Protein AF-A0A085ESX9-F1 (afdb_monomer)

Solvent-accessible surface area (backbone atoms only — not comparable to full-atom values): 9177 Å² total; per-residue (Å²): 137,85,87,85,86,87,90,82,88,82,89,76,93,84,76,79,76,79,79,76,74,76,74,74,73,75,74,69,75,77,74,75,61,48,83,40,74,40,62,65,67,61,54,48,52,52,48,53,52,49,53,55,51,51,59,48,43,57,51,42,45,53,51,49,54,54,50,45,54,49,58,62,68,53,55,87,51,96,77,60,73,68,65,56,52,55,46,51,53,24,51,53,26,43,54,55,21,51,53,29,51,52,51,40,52,57,54,71,67,43,98,70,48,21,38,47,52,47,56,51,38,52,53,34,50,53,49,24,52,51,24,44,57,66,26,46,55,93,86,65,49,81,70,67,58,63,77,72,58,88,131

Radius of gyration: 33.0 Å; Cα contacts (8 Å, |Δi|>4): 105; chains: 1; bounding box: 44×76×109 Å

Sequence (151 aa):
MENPLNNDNADANTGGPENLNSQVSLATPLAPDPKAPADQDDVNEQKERLEELGSLLVRVDAHVSGNYNKVVDDSDDDTDAPETSDAAEHSVHVDLAYEQKTRAEQILGKDVVTNEDLQELETVIDDLDSRINEATPMSFDPKAEYDTLPR

Foldseek 3Di:
DDDDDYDDDDDDDDDDPPPCPVPPVPVPPPDPDQAAFDDVVLLVVLVVLLVVLVVLLVLLLCVLVVVLVVCVVPVVPVPDPPVNVLSVQLNVLSVVLVVLSVVLVVLSPDPTRGNNSSVVNVVSSVSSVVSSVSSHDPPDDVVVSVVVDDD

Secondary structure (DSSP, 8-state):
---------------------------PPPPPPTTSBPPHHHHHHHHHHHHHHHHHHHHHHHHHHHHHHHHHHGGGSTT-HHHHHHHHHHHHHHHHHHHHHHHHHHHHTSSS-BHHHHHHHHHHHHHHHHHHHHHS-TT--TTTTTTTS--

Structure (mmCIF, N/CA/C/O backbone):
data_AF-A0A085ESX9-F1
#
_entry.id   AF-A0A085ESX9-F1
#
loop_
_atom_site.group_PDB
_atom_site.id
_atom_site.type_symbol
_atom_site.label_atom_id
_atom_site.label_alt_id
_atom_site.label_comp_id
_atom_site.label_asym_id
_atom_site.label_entity_id
_atom_site.label_seq_id
_atom_site.pdbx_PDB_ins_code
_atom_site.Cartn_x
_atom_site.Cartn_y
_atom_site.Cartn_z
_atom_site.occupancy
_atom_site.B_iso_or_equiv
_atom_site.auth_seq_id
_atom_site.auth_comp_id
_atom_site.auth_asym_id
_atom_site.auth_atom_id
_atom_site.pdbx_PDB_model_num
ATOM 1 N N . MET A 1 1 ? -5.035 65.108 82.119 1.00 40.81 1 MET A N 1
ATOM 2 C CA . MET A 1 1 ? -3.663 65.365 81.639 1.00 40.81 1 MET A CA 1
ATOM 3 C C . MET A 1 1 ? -3.510 64.712 80.279 1.00 40.81 1 MET A C 1
ATOM 5 O O . MET A 1 1 ? -4.219 63.756 79.997 1.00 40.81 1 MET A O 1
ATOM 9 N N . GLU A 1 2 ? -2.703 65.355 79.450 1.00 41.03 2 GLU A N 1
ATOM 10 C CA . GLU A 1 2 ? -2.685 65.381 77.986 1.00 41.03 2 GLU A CA 1
ATOM 11 C C . GLU A 1 2 ? -2.157 64.110 77.288 1.00 41.03 2 GLU A C 1
ATOM 13 O O . GLU A 1 2 ? -1.472 63.287 77.887 1.00 41.03 2 GLU A O 1
ATOM 18 N N . ASN A 1 3 ? -2.496 63.999 75.999 1.00 46.75 3 ASN A N 1
ATOM 19 C CA . ASN A 1 3 ? -1.968 63.064 74.993 1.00 46.75 3 ASN A CA 1
ATOM 20 C C . ASN A 1 3 ? -0.568 63.522 74.505 1.00 46.75 3 ASN A C 1
ATOM 22 O O . ASN A 1 3 ? -0.291 64.721 74.584 1.00 46.75 3 ASN A O 1
ATOM 26 N N . PRO A 1 4 ? 0.297 62.640 73.959 1.00 50.91 4 PRO A N 1
ATOM 27 C CA . PRO A 1 4 ? 0.561 62.685 72.501 1.00 50.91 4 PRO A CA 1
ATOM 28 C C . PRO A 1 4 ? 0.826 61.289 71.872 1.00 50.91 4 PRO A C 1
ATOM 30 O O . PRO A 1 4 ? 1.488 60.443 72.459 1.00 50.91 4 PRO A O 1
ATOM 33 N N . LEU A 1 5 ? 0.165 60.933 70.763 1.00 43.34 5 LEU A N 1
ATOM 34 C CA . LEU A 1 5 ? 0.597 61.049 69.349 1.00 43.34 5 LEU A CA 1
ATOM 35 C C . LEU A 1 5 ? 1.792 60.166 68.898 1.00 43.34 5 LEU A C 1
ATOM 37 O O . LEU A 1 5 ? 2.946 60.517 69.097 1.00 43.34 5 LEU A O 1
ATOM 41 N N . ASN A 1 6 ? 1.418 59.144 68.112 1.00 42.00 6 ASN A N 1
ATOM 42 C CA . ASN A 1 6 ? 1.924 58.768 66.779 1.00 42.00 6 ASN A CA 1
ATOM 43 C C . ASN A 1 6 ? 3.194 57.909 66.552 1.00 42.00 6 ASN A C 1
ATOM 45 O O . ASN A 1 6 ? 4.308 58.301 66.869 1.00 42.00 6 ASN A O 1
ATOM 49 N N . ASN A 1 7 ? 2.929 56.865 65.742 1.00 40.72 7 ASN A N 1
ATOM 50 C CA . ASN A 1 7 ? 3.695 56.315 64.610 1.00 40.72 7 ASN A CA 1
ATOM 51 C C . ASN A 1 7 ? 4.837 55.316 64.887 1.00 40.72 7 ASN A C 1
ATOM 53 O O . ASN A 1 7 ? 5.863 55.674 65.446 1.00 40.72 7 ASN A O 1
ATOM 57 N N . ASP A 1 8 ? 4.658 54.054 64.466 1.00 44.03 8 ASP A N 1
ATOM 58 C CA . ASP A 1 8 ? 5.291 53.484 63.257 1.00 44.03 8 ASP A CA 1
ATOM 59 C C . ASP A 1 8 ? 5.194 51.938 63.210 1.00 44.03 8 ASP A C 1
ATOM 61 O O . ASP A 1 8 ? 5.466 51.246 64.185 1.00 44.03 8 ASP A O 1
ATOM 65 N N . ASN A 1 9 ? 4.818 51.432 62.030 1.00 42.28 9 ASN A N 1
ATOM 66 C CA . ASN A 1 9 ? 5.131 50.123 61.435 1.00 42.28 9 ASN A CA 1
ATOM 67 C C . ASN A 1 9 ? 5.082 48.824 62.270 1.00 42.28 9 ASN A C 1
ATOM 69 O O . ASN A 1 9 ? 6.038 48.479 62.959 1.00 42.28 9 ASN A O 1
ATOM 73 N N . ALA A 1 10 ? 4.099 47.966 61.961 1.00 44.25 10 ALA A N 1
ATOM 74 C CA . ALA A 1 10 ? 4.349 46.530 61.778 1.00 44.25 10 ALA A CA 1
ATOM 75 C C . ALA A 1 10 ? 3.266 45.882 60.895 1.00 44.25 10 ALA A C 1
ATOM 77 O O . ALA A 1 10 ? 2.128 45.674 61.308 1.00 44.25 10 ALA A O 1
ATOM 78 N N . ASP A 1 11 ? 3.673 45.629 59.655 1.00 50.44 11 ASP A N 1
ATOM 79 C CA . ASP A 1 11 ? 3.328 44.505 58.784 1.00 50.44 11 ASP A CA 1
ATOM 80 C C . ASP A 1 11 ? 2.433 43.399 59.386 1.00 50.44 11 ASP A C 1
ATOM 82 O O . ASP A 1 11 ? 2.816 42.700 60.325 1.00 50.44 11 ASP A O 1
ATOM 86 N N . ALA A 1 12 ? 1.262 43.198 58.777 1.00 48.16 12 ALA A N 1
ATOM 87 C CA . ALA A 1 12 ? 0.558 41.919 58.800 1.00 48.16 12 ALA A CA 1
ATOM 88 C C . ALA A 1 12 ? -0.211 41.732 57.482 1.00 48.16 12 ALA A C 1
ATOM 90 O O . ALA A 1 12 ? -1.431 41.870 57.396 1.00 48.16 12 ALA A O 1
ATOM 91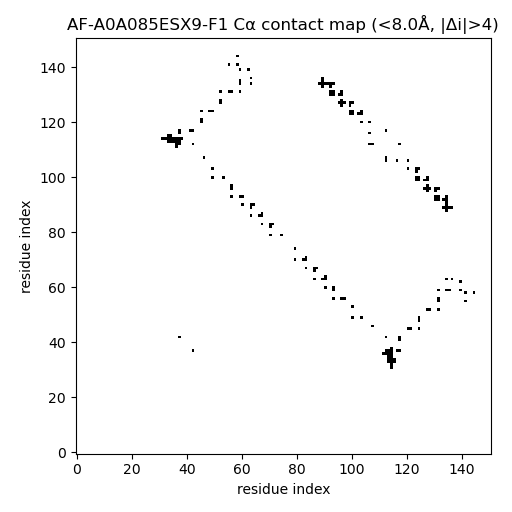 N N . ASN A 1 13 ? 0.563 41.472 56.429 1.00 47.00 13 ASN A N 1
ATOM 92 C CA . ASN A 1 13 ? 0.330 40.385 55.481 1.00 47.00 13 ASN A CA 1
ATOM 93 C C . ASN A 1 13 ? -1.139 39.913 55.325 1.00 47.00 13 ASN A C 1
ATOM 95 O O . ASN A 1 13 ? -1.557 38.904 55.891 1.00 47.00 13 ASN A O 1
ATOM 99 N N . THR A 1 14 ? -1.930 40.639 54.535 1.00 50.66 14 THR A N 1
ATOM 100 C CA . THR A 1 14 ? -3.253 40.204 54.054 1.00 50.66 14 THR A CA 1
ATOM 101 C C . THR A 1 14 ? -3.318 40.426 52.550 1.00 50.66 14 THR A C 1
ATOM 103 O O . THR A 1 14 ? -3.757 41.458 52.057 1.00 50.66 14 THR A O 1
ATOM 106 N N . GLY A 1 15 ? -2.800 39.451 51.812 1.00 40.75 15 GLY A N 1
ATOM 107 C CA . GLY A 1 15 ? -2.765 39.484 50.354 1.00 40.75 15 GLY A CA 1
ATOM 108 C C . GLY A 1 15 ? -1.923 38.345 49.806 1.00 40.75 15 GLY A C 1
ATOM 109 O O . GLY A 1 15 ? -0.953 38.583 49.094 1.00 40.75 15 GLY A O 1
ATOM 110 N N . GLY A 1 16 ? -2.246 37.107 50.189 1.00 40.38 16 GLY A N 1
ATOM 111 C CA . GLY A 1 16 ? -1.679 35.951 49.503 1.00 40.38 16 GLY A CA 1
ATOM 112 C C . GLY A 1 16 ? -2.122 35.992 48.037 1.00 40.38 16 GLY A C 1
ATOM 113 O O . GLY A 1 16 ? -3.318 36.173 47.798 1.00 40.38 16 GLY A O 1
ATOM 114 N N . PRO A 1 17 ? -1.211 35.862 47.057 1.00 54.47 17 PRO A N 1
ATOM 115 C CA . PRO A 1 17 ? -1.621 35.708 45.675 1.00 54.47 17 PRO A CA 1
ATOM 116 C C . PRO A 1 17 ? -2.438 34.423 45.588 1.00 54.47 17 PRO A C 1
ATOM 118 O O . PRO A 1 17 ? -1.945 33.341 45.921 1.00 54.47 17 PRO A O 1
ATOM 121 N N . GLU A 1 18 ? -3.697 34.552 45.171 1.00 54.62 18 GLU A N 1
ATOM 122 C CA . GLU A 1 18 ? -4.461 33.435 44.641 1.00 54.62 18 GLU A CA 1
ATOM 123 C C . GLU A 1 18 ? -3.575 32.772 43.593 1.00 54.62 18 GLU A C 1
ATOM 125 O O . GLU A 1 18 ? -3.297 33.322 42.526 1.00 54.62 18 GLU A O 1
ATOM 130 N N . ASN A 1 19 ? -3.043 31.610 43.960 1.00 48.31 19 ASN A N 1
ATOM 131 C CA . ASN A 1 19 ? -2.344 30.728 43.059 1.00 48.31 19 ASN A CA 1
ATOM 132 C C . ASN A 1 19 ? -3.402 30.198 42.095 1.00 48.31 19 ASN A C 1
ATOM 134 O O . ASN A 1 19 ? -3.958 29.117 42.280 1.00 48.31 19 ASN A O 1
ATOM 138 N N . LEU A 1 20 ? -3.704 31.011 41.083 1.00 53.25 20 LEU A N 1
ATOM 139 C CA . LEU A 1 20 ? -4.361 30.621 39.851 1.00 53.25 20 LEU A CA 1
ATOM 140 C C . LEU A 1 20 ? -3.397 29.707 39.094 1.00 53.25 20 LEU A C 1
ATOM 142 O O . LEU A 1 20 ? -2.942 30.018 37.994 1.00 53.25 20 LEU A O 1
ATOM 146 N N . ASN A 1 21 ? -3.096 28.550 39.685 1.00 44.03 21 ASN A N 1
ATOM 147 C CA . ASN A 1 21 ? -2.657 27.388 38.947 1.00 44.03 21 ASN A CA 1
ATOM 148 C C . ASN A 1 21 ? -3.874 26.956 38.129 1.00 44.03 21 ASN A C 1
ATOM 150 O O . ASN A 1 21 ? -4.625 26.058 38.509 1.00 44.03 21 ASN A O 1
ATOM 154 N N . SER A 1 22 ? -4.113 27.694 37.044 1.00 50.72 22 SER A N 1
ATOM 155 C CA . SER A 1 22 ? -5.029 27.346 35.973 1.00 50.72 22 SER A CA 1
ATOM 156 C C . SER A 1 22 ? -4.457 26.098 35.319 1.00 50.72 22 SER A C 1
ATOM 158 O O . SER A 1 22 ? -3.841 26.152 34.259 1.00 50.72 22 SER A O 1
ATOM 160 N N . GLN A 1 23 ? -4.619 24.963 35.994 1.00 56.81 23 GLN A N 1
ATOM 161 C CA . GLN A 1 23 ? -4.514 23.660 35.376 1.00 56.81 23 GLN A CA 1
ATOM 162 C C . GLN A 1 23 ? -5.731 23.552 34.468 1.00 56.81 23 GLN A C 1
ATOM 164 O O . GLN A 1 23 ? -6.760 22.980 34.815 1.00 56.81 23 GLN A O 1
ATOM 169 N N . VAL A 1 24 ? -5.618 24.154 33.287 1.00 53.09 24 VAL A N 1
ATOM 170 C CA . VAL A 1 24 ? -6.277 23.607 32.114 1.00 53.09 24 VAL A CA 1
ATOM 171 C C . VAL A 1 24 ? -5.679 22.212 31.986 1.00 53.09 24 VAL A C 1
ATOM 173 O O . VAL A 1 24 ? -4.606 22.032 31.415 1.00 53.09 24 VAL A O 1
ATOM 176 N N . SER A 1 25 ? -6.316 21.224 32.615 1.00 55.09 25 SER A N 1
ATOM 177 C CA . SER A 1 25 ? -6.135 19.839 32.223 1.00 55.09 25 SER A CA 1
ATOM 178 C C . SER A 1 25 ? -6.624 19.791 30.784 1.00 55.09 25 SER A C 1
ATOM 180 O O . SER A 1 25 ? -7.819 19.666 30.532 1.00 55.09 25 SER A O 1
ATOM 182 N N . LEU A 1 26 ? -5.702 19.997 29.840 1.00 58.56 26 LEU A N 1
ATOM 183 C CA . LEU A 1 26 ? -5.848 19.499 28.486 1.00 58.56 26 LEU A CA 1
ATOM 184 C C . LEU A 1 26 ? -6.187 18.027 28.679 1.00 58.56 26 LEU A C 1
ATOM 186 O O . LEU A 1 26 ? -5.323 17.235 29.048 1.00 58.56 26 LEU A O 1
ATOM 190 N N . ALA A 1 27 ? -7.473 17.696 28.578 1.00 62.22 27 ALA A N 1
ATOM 191 C CA . ALA A 1 27 ? -7.898 16.323 28.475 1.00 62.22 27 ALA A CA 1
ATOM 192 C C . ALA A 1 27 ? -7.237 15.835 27.193 1.00 62.22 27 ALA A C 1
ATOM 194 O O . ALA A 1 27 ? -7.701 16.150 26.099 1.00 62.22 27 ALA A O 1
ATOM 195 N N . THR A 1 28 ? -6.089 15.173 27.326 1.00 59.44 28 THR A N 1
ATOM 196 C CA . THR A 1 28 ? -5.532 14.392 26.235 1.00 59.44 28 THR A CA 1
ATOM 197 C C . THR A 1 28 ? -6.679 13.492 25.793 1.00 59.44 28 THR A C 1
ATOM 199 O O . THR A 1 28 ? -7.211 12.780 26.656 1.00 59.44 28 THR A O 1
ATOM 202 N N . PRO A 1 29 ? -7.147 13.575 24.535 1.00 60.66 29 PRO A N 1
ATOM 203 C CA . PRO A 1 29 ? -8.179 12.662 24.076 1.00 60.66 29 PRO A CA 1
ATOM 204 C C . PRO A 1 29 ? -7.695 11.250 24.402 1.00 60.66 29 PRO A C 1
ATOM 206 O O . PRO A 1 29 ? -6.552 10.904 24.093 1.00 60.66 29 PRO A O 1
ATOM 209 N N . LEU A 1 30 ? -8.507 10.486 25.143 1.00 68.50 30 LEU A N 1
ATOM 210 C CA . LEU A 1 30 ? -8.174 9.093 25.412 1.00 68.50 30 LEU A CA 1
ATOM 211 C C . LEU A 1 30 ? -8.020 8.426 24.048 1.00 68.50 30 LEU A C 1
ATOM 213 O O . LEU A 1 30 ? -8.957 8.457 23.251 1.00 68.50 30 LEU A O 1
ATOM 217 N N . ALA A 1 31 ? -6.843 7.859 23.788 1.00 74.06 31 ALA A N 1
ATOM 218 C CA . ALA A 1 31 ? -6.662 7.011 22.624 1.00 74.06 31 ALA A CA 1
ATOM 219 C C . ALA A 1 31 ? -7.736 5.905 22.657 1.00 74.06 31 ALA A C 1
ATOM 221 O O . ALA A 1 31 ? -8.044 5.403 23.750 1.00 74.06 31 ALA A O 1
ATOM 222 N N . PRO A 1 32 ? -8.336 5.560 21.506 1.00 79.31 32 PRO A N 1
ATOM 223 C CA . PRO A 1 32 ? -9.338 4.507 21.449 1.00 79.31 32 PRO A CA 1
ATOM 224 C C . PRO A 1 32 ? -8.750 3.186 21.964 1.00 79.31 32 PRO A C 1
ATOM 226 O O . PRO A 1 32 ? -7.547 2.942 21.851 1.00 79.31 32 PRO A O 1
ATOM 229 N N . ASP A 1 33 ? -9.592 2.343 22.569 1.00 90.25 33 ASP A N 1
ATOM 230 C CA . ASP A 1 33 ? -9.159 1.034 23.069 1.00 90.25 33 ASP A CA 1
ATOM 231 C C . ASP A 1 33 ? -8.606 0.204 21.894 1.00 90.25 33 ASP A C 1
ATOM 233 O O . ASP A 1 33 ? -9.361 -0.074 20.955 1.00 90.25 33 ASP A O 1
ATOM 237 N N . PRO A 1 34 ? -7.324 -0.212 21.926 1.00 90.56 34 PRO A N 1
ATOM 238 C CA . PRO A 1 34 ? -6.676 -0.894 20.808 1.00 90.56 34 PRO A CA 1
ATOM 239 C C . PRO A 1 34 ? -7.382 -2.190 20.399 1.00 90.56 34 PRO A C 1
ATOM 241 O O . PRO A 1 34 ? -7.289 -2.585 19.243 1.00 90.56 34 PRO A O 1
ATOM 244 N N . LYS A 1 35 ? -8.096 -2.856 21.319 1.00 94.31 35 LYS A N 1
ATOM 245 C CA . LYS A 1 35 ? -8.798 -4.122 21.045 1.00 94.31 35 LYS A CA 1
ATOM 246 C C . LYS A 1 35 ? -10.274 -3.943 20.704 1.00 94.31 35 LYS A C 1
ATOM 248 O O . LYS A 1 35 ? -10.928 -4.920 20.337 1.00 94.31 35 LYS A O 1
ATOM 253 N N . ALA A 1 36 ? -10.808 -2.732 20.835 1.00 95.00 36 ALA A N 1
ATOM 254 C CA . ALA A 1 36 ? -12.158 -2.444 20.381 1.00 95.00 36 ALA A CA 1
ATOM 255 C C . ALA A 1 36 ? -12.214 -2.446 18.842 1.00 95.00 36 ALA A C 1
ATOM 257 O O . ALA A 1 36 ? -11.199 -2.160 18.200 1.00 95.00 36 ALA A O 1
ATOM 258 N N . PRO A 1 37 ? -13.382 -2.753 18.248 1.00 96.69 37 PRO A N 1
ATOM 259 C CA . PRO A 1 37 ? -13.591 -2.585 16.815 1.00 96.69 37 PRO A CA 1
ATOM 260 C C . PRO A 1 37 ? -13.240 -1.160 16.379 1.00 96.69 37 PRO A C 1
ATOM 262 O O . PRO A 1 37 ? -13.597 -0.203 17.072 1.00 96.69 37 PRO A O 1
ATOM 265 N N . ALA A 1 38 ? -12.543 -1.048 15.252 1.00 95.88 38 ALA A N 1
ATOM 266 C CA . ALA A 1 38 ? -12.263 0.226 14.609 1.00 95.88 38 ALA A CA 1
ATOM 267 C C . ALA A 1 38 ? -13.537 0.850 14.027 1.00 95.88 38 ALA A C 1
ATOM 269 O O . ALA A 1 38 ? -14.522 0.147 13.757 1.00 95.88 38 ALA A O 1
ATOM 270 N N . ASP A 1 39 ? -13.500 2.167 13.823 1.00 96.19 39 ASP A N 1
ATOM 271 C CA . ASP A 1 39 ? -14.543 2.858 13.076 1.00 96.19 39 ASP A CA 1
ATOM 272 C C . ASP A 1 39 ? -14.597 2.310 11.641 1.00 96.19 39 ASP A C 1
ATOM 274 O O . ASP A 1 39 ? -13.573 2.099 10.989 1.00 96.19 39 ASP A O 1
ATOM 278 N N . GLN A 1 40 ? -15.803 2.005 11.166 1.00 96.06 40 GLN A N 1
ATOM 279 C CA . GLN A 1 40 ? -15.980 1.422 9.839 1.00 96.06 40 GLN A CA 1
ATOM 280 C C . GLN A 1 40 ? -15.758 2.442 8.727 1.00 96.06 40 GLN A C 1
ATOM 282 O O . GLN A 1 40 ? -15.368 2.038 7.634 1.00 96.06 40 GLN A O 1
ATOM 287 N N . ASP A 1 41 ? -15.987 3.730 8.982 1.00 97.62 41 ASP A N 1
ATOM 288 C CA . ASP A 1 41 ? -15.723 4.772 7.995 1.00 97.62 41 ASP A CA 1
ATOM 289 C C . ASP A 1 41 ? -14.208 4.891 7.755 1.00 97.62 41 ASP A C 1
ATOM 291 O O . ASP A 1 41 ? -13.779 4.847 6.602 1.00 97.62 41 ASP A O 1
ATOM 295 N N . ASP A 1 42 ? -13.400 4.871 8.822 1.00 97.00 42 ASP A N 1
ATOM 296 C CA . ASP A 1 42 ? -11.932 4.895 8.732 1.00 97.00 42 ASP A CA 1
ATOM 297 C C . ASP A 1 42 ? -11.386 3.643 8.014 1.00 97.00 42 ASP A C 1
ATOM 299 O O . ASP A 1 42 ? -10.520 3.726 7.140 1.00 97.00 42 ASP A O 1
ATOM 303 N N . VAL A 1 43 ? -11.925 2.457 8.328 1.00 97.06 43 VAL A N 1
ATOM 304 C CA . VAL A 1 43 ? -11.543 1.205 7.645 1.00 97.06 43 VAL A CA 1
ATOM 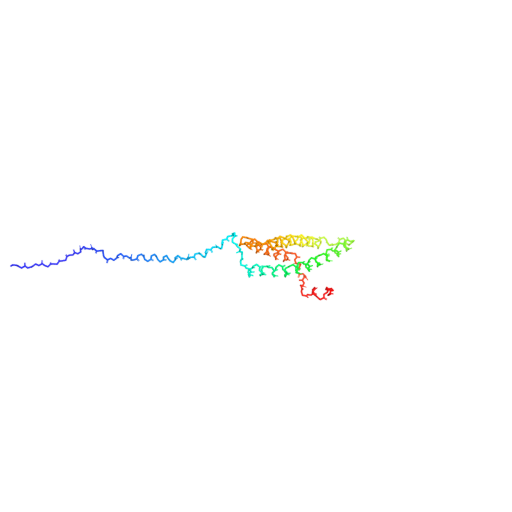305 C C . VAL A 1 43 ? -11.901 1.248 6.153 1.00 97.06 43 VAL A C 1
ATOM 307 O O . VAL A 1 43 ? -11.121 0.779 5.319 1.00 97.06 43 VAL A O 1
ATOM 310 N N . ASN A 1 44 ? -13.065 1.801 5.798 1.00 96.94 44 ASN A N 1
ATOM 311 C CA . ASN A 1 44 ? -13.483 1.937 4.402 1.00 96.94 44 ASN A CA 1
ATOM 312 C C . ASN A 1 44 ? -12.610 2.940 3.638 1.00 96.94 44 ASN A C 1
ATOM 314 O O . ASN A 1 44 ? -12.266 2.665 2.489 1.00 96.94 44 ASN A O 1
ATOM 318 N N . GLU A 1 45 ? -12.207 4.045 4.269 1.00 97.75 45 GLU A N 1
ATOM 319 C CA . GLU A 1 45 ? -11.267 5.010 3.686 1.00 97.75 45 GLU A CA 1
ATOM 320 C C . GLU A 1 45 ? -9.923 4.344 3.368 1.00 97.75 45 GLU A C 1
ATOM 322 O O . GLU A 1 45 ? -9.423 4.441 2.245 1.00 97.75 45 GLU A O 1
ATOM 327 N N . GLN A 1 46 ? -9.368 3.576 4.312 1.00 97.81 46 GLN A N 1
ATOM 328 C CA . GLN A 1 46 ? -8.125 2.839 4.068 1.00 97.81 46 GLN A CA 1
ATOM 329 C C . GLN A 1 46 ? -8.277 1.789 2.960 1.00 97.81 46 GLN A C 1
ATOM 331 O O . GLN A 1 46 ? -7.355 1.569 2.173 1.00 97.81 46 GLN A O 1
ATOM 336 N N . LYS A 1 47 ? -9.446 1.154 2.844 1.00 97.56 47 LYS A N 1
ATOM 337 C CA . LYS A 1 47 ? -9.720 0.211 1.757 1.00 97.56 47 LYS A CA 1
ATOM 338 C C . LYS A 1 47 ? -9.747 0.894 0.387 1.00 97.56 47 LYS A C 1
ATOM 340 O O . LYS A 1 47 ? -9.138 0.374 -0.544 1.00 97.56 47 LYS A O 1
ATOM 345 N N . GLU A 1 48 ? -10.422 2.034 0.259 1.00 97.69 48 GLU A N 1
ATOM 346 C CA . GLU A 1 48 ? -10.449 2.811 -0.989 1.00 97.69 48 GLU A CA 1
ATOM 347 C C . GLU A 1 48 ? -9.031 3.231 -1.392 1.00 97.69 48 GLU A C 1
ATOM 349 O O . GLU A 1 48 ? -8.598 2.990 -2.520 1.00 97.69 48 GLU A O 1
ATOM 354 N N . ARG A 1 49 ? -8.253 3.729 -0.427 1.00 97.44 49 ARG A N 1
ATOM 355 C CA . ARG A 1 49 ? -6.854 4.111 -0.632 1.00 97.44 49 ARG A CA 1
ATOM 356 C C . ARG A 1 49 ? -5.987 2.929 -1.090 1.00 97.44 49 ARG A C 1
ATOM 358 O O . ARG A 1 49 ? -5.172 3.074 -2.000 1.00 97.44 49 ARG A O 1
ATOM 365 N N . LEU A 1 50 ? -6.189 1.736 -0.523 1.00 97.62 50 LEU A N 1
ATOM 366 C CA . LEU A 1 50 ? -5.508 0.512 -0.959 1.00 97.62 50 LEU A CA 1
ATOM 367 C C . LEU A 1 50 ? -5.882 0.107 -2.396 1.00 97.62 50 LEU A C 1
ATOM 369 O O . LEU A 1 50 ? -5.017 -0.353 -3.144 1.00 97.62 50 LEU A O 1
ATOM 373 N N . GLU A 1 51 ? -7.146 0.263 -2.798 1.00 95.88 51 GLU A N 1
ATOM 374 C CA . GLU A 1 51 ? -7.597 -0.025 -4.167 1.00 95.88 51 GLU A CA 1
ATOM 375 C C . GLU A 1 51 ? -6.957 0.934 -5.186 1.00 95.88 51 GLU A C 1
ATOM 377 O O . GLU A 1 51 ? -6.465 0.492 -6.232 1.00 95.88 51 GLU A O 1
ATOM 382 N N . GLU A 1 52 ? -6.887 2.229 -4.865 1.00 94.69 52 GLU A N 1
ATOM 383 C CA . GLU A 1 52 ? -6.229 3.241 -5.699 1.00 94.69 52 GLU A CA 1
ATOM 384 C C . GLU A 1 52 ? -4.731 2.961 -5.870 1.00 94.69 52 GLU A C 1
ATOM 386 O O . GLU A 1 52 ? -4.235 2.876 -7.001 1.00 94.69 52 GLU A O 1
ATOM 391 N N . LEU A 1 53 ? -4.022 2.749 -4.757 1.00 95.19 53 LEU A N 1
ATOM 392 C CA . LEU A 1 53 ? -2.594 2.425 -4.757 1.00 95.19 53 LEU A CA 1
ATOM 393 C C . LEU A 1 53 ? -2.322 1.092 -5.456 1.00 95.19 53 LEU A C 1
ATOM 395 O O . LEU A 1 53 ? -1.374 0.982 -6.229 1.00 95.19 53 LEU A O 1
ATOM 399 N N . GLY A 1 54 ? -3.185 0.092 -5.269 1.00 93.88 54 GLY A N 1
ATOM 400 C CA . GLY A 1 54 ? -3.089 -1.184 -5.971 1.00 93.88 54 GLY A CA 1
ATOM 401 C C . GLY A 1 54 ? -3.205 -1.030 -7.488 1.00 93.88 54 GLY A C 1
ATOM 402 O O . GLY A 1 54 ? -2.459 -1.664 -8.232 1.00 93.88 54 GLY A O 1
ATOM 403 N N . SER A 1 55 ? -4.097 -0.157 -7.963 1.00 92.12 55 SER A N 1
ATOM 404 C CA . SER A 1 55 ? -4.219 0.144 -9.393 1.00 92.12 55 SER A CA 1
ATOM 405 C C . SER A 1 55 ? -3.002 0.889 -9.947 1.00 92.12 55 SER A C 1
ATOM 407 O O . SER A 1 55 ? -2.628 0.679 -11.104 1.00 92.12 55 SER A O 1
ATOM 409 N N . LEU A 1 56 ? -2.394 1.768 -9.147 1.00 91.75 56 LEU A N 1
ATOM 410 C CA . LEU A 1 56 ? -1.175 2.479 -9.520 1.00 91.75 56 LEU A CA 1
ATOM 411 C C . LEU A 1 56 ? 0.031 1.532 -9.571 1.00 91.75 56 LEU A C 1
ATOM 413 O O . LEU A 1 56 ? 0.755 1.544 -10.564 1.00 91.75 56 LEU A O 1
ATOM 417 N N . LEU A 1 57 ? 0.192 0.665 -8.569 1.00 94.69 57 LEU A N 1
ATOM 418 C CA . LEU A 1 57 ? 1.273 -0.317 -8.497 1.00 94.69 57 LEU A CA 1
ATOM 419 C C . LEU A 1 57 ? 1.318 -1.212 -9.739 1.00 94.69 57 LEU A C 1
ATOM 421 O O . LEU A 1 57 ? 2.376 -1.365 -10.334 1.00 94.69 57 LEU A O 1
ATOM 425 N N . VAL A 1 58 ? 0.169 -1.726 -10.193 1.00 90.88 58 VAL A N 1
ATOM 426 C CA . VAL A 1 58 ? 0.094 -2.550 -11.416 1.00 90.88 58 VAL A CA 1
ATOM 427 C C . VAL A 1 58 ? 0.614 -1.799 -12.649 1.00 90.88 58 VAL A C 1
ATOM 429 O O . VAL A 1 58 ? 1.233 -2.393 -13.529 1.00 90.88 58 VAL A O 1
ATOM 432 N N . ARG A 1 59 ? 0.375 -0.486 -12.732 1.00 88.19 59 ARG A N 1
ATOM 433 C CA . ARG A 1 59 ? 0.845 0.338 -13.857 1.00 88.19 59 ARG A CA 1
ATOM 434 C C . ARG A 1 59 ? 2.339 0.624 -13.767 1.00 88.19 59 ARG A C 1
ATOM 436 O O . ARG A 1 59 ? 3.022 0.555 -14.785 1.00 88.19 59 ARG A O 1
ATOM 443 N N . VAL A 1 60 ? 2.832 0.925 -12.568 1.00 89.31 60 VAL A N 1
ATOM 444 C CA . VAL A 1 60 ? 4.265 1.126 -12.318 1.00 89.31 60 VAL A CA 1
ATOM 445 C C . VAL A 1 60 ? 5.036 -0.155 -12.630 1.00 89.31 60 VAL A C 1
ATOM 447 O O . VAL A 1 60 ? 5.998 -0.107 -13.387 1.00 89.31 60 VAL A O 1
ATOM 450 N N . ASP A 1 61 ? 4.558 -1.305 -12.156 1.00 89.88 61 ASP A N 1
ATOM 451 C CA . ASP A 1 61 ? 5.126 -2.624 -12.447 1.00 89.88 61 ASP A CA 1
ATOM 452 C C . ASP A 1 61 ? 5.194 -2.898 -13.957 1.00 89.88 61 ASP A C 1
ATOM 454 O O . ASP A 1 61 ? 6.256 -3.213 -14.493 1.00 89.88 61 ASP A O 1
ATOM 458 N N . ALA A 1 62 ? 4.097 -2.671 -14.687 1.00 84.06 62 ALA A N 1
ATOM 459 C CA . ALA A 1 62 ? 4.084 -2.838 -16.139 1.00 84.06 62 ALA A CA 1
ATOM 460 C C . ALA A 1 62 ? 5.110 -1.934 -16.852 1.00 84.06 62 ALA A C 1
ATOM 462 O O . ALA A 1 62 ? 5.764 -2.379 -17.799 1.00 84.06 62 ALA A O 1
ATOM 463 N N . HIS A 1 63 ? 5.276 -0.688 -16.399 1.00 84.12 63 HIS A N 1
ATOM 464 C CA . HIS A 1 63 ? 6.251 0.247 -16.960 1.00 84.12 63 HIS A CA 1
ATOM 465 C C . HIS A 1 63 ? 7.696 -0.174 -16.653 1.00 84.12 63 HIS A C 1
ATOM 467 O O . HIS A 1 63 ? 8.528 -0.239 -17.561 1.00 84.12 63 HIS A O 1
ATOM 473 N N . VAL A 1 64 ? 7.988 -0.504 -15.391 1.00 84.44 64 VAL A N 1
ATOM 474 C CA . VAL A 1 64 ? 9.312 -0.956 -14.935 1.00 84.44 64 VAL A CA 1
ATOM 475 C C . VAL A 1 64 ? 9.701 -2.250 -15.649 1.00 84.44 64 VAL A C 1
ATOM 477 O O . VAL A 1 64 ? 10.755 -2.304 -16.280 1.00 84.44 64 VAL A O 1
ATOM 480 N N . SER A 1 65 ? 8.817 -3.248 -15.666 1.00 79.44 65 SER A N 1
ATOM 481 C CA . SER A 1 65 ? 9.018 -4.521 -16.367 1.00 79.44 65 SER A CA 1
ATOM 482 C C . SER A 1 65 ? 9.166 -4.338 -17.884 1.00 79.44 65 SER A C 1
ATOM 484 O O . SER A 1 65 ? 9.993 -4.991 -18.525 1.00 79.44 65 SER A O 1
ATOM 486 N N . GLY A 1 66 ? 8.385 -3.434 -18.485 1.00 73.88 66 GLY A N 1
ATOM 487 C CA . GLY A 1 66 ? 8.460 -3.115 -19.910 1.00 73.88 66 GLY A CA 1
ATOM 488 C C . GLY A 1 66 ? 9.789 -2.477 -20.318 1.00 73.88 66 GLY A C 1
ATOM 489 O O . GLY A 1 66 ? 10.317 -2.802 -21.382 1.00 73.88 66 GLY A O 1
ATOM 490 N N . ASN A 1 67 ? 10.347 -1.600 -19.482 1.00 68.00 67 ASN A N 1
ATOM 491 C CA . ASN A 1 67 ? 11.653 -0.990 -19.727 1.00 68.00 67 ASN A CA 1
ATOM 492 C C . ASN A 1 67 ? 12.800 -1.950 -19.407 1.00 68.00 67 ASN A C 1
ATOM 494 O O . ASN A 1 67 ? 13.724 -2.050 -20.207 1.00 68.00 67 ASN A O 1
ATOM 498 N N . TYR A 1 68 ? 12.708 -2.720 -18.319 1.00 63.47 68 TYR A N 1
ATOM 499 C CA . TYR A 1 68 ? 13.704 -3.736 -17.972 1.00 63.47 68 TYR A CA 1
ATOM 500 C C . TYR A 1 68 ? 13.914 -4.732 -19.120 1.00 63.47 68 TYR A C 1
ATOM 502 O O . TYR A 1 68 ? 15.043 -4.989 -19.525 1.00 63.47 68 TYR A O 1
ATOM 510 N N . ASN A 1 69 ? 12.826 -5.222 -19.723 1.00 62.06 69 ASN A N 1
ATOM 511 C CA . ASN A 1 69 ? 12.913 -6.152 -20.849 1.00 62.06 69 ASN A CA 1
ATOM 512 C C . ASN A 1 69 ? 13.564 -5.539 -22.099 1.00 62.06 69 ASN A C 1
ATOM 514 O O . ASN A 1 69 ? 14.253 -6.259 -22.813 1.00 62.06 69 ASN A O 1
ATOM 518 N N . LYS A 1 70 ? 13.379 -4.237 -22.365 1.00 62.56 70 LYS A N 1
ATOM 519 C CA . LYS A 1 70 ? 14.045 -3.552 -23.489 1.00 62.56 70 LYS A CA 1
ATOM 520 C C . LYS A 1 70 ? 15.542 -3.407 -23.247 1.00 62.56 70 LYS A C 1
ATOM 522 O O . LYS A 1 70 ? 16.322 -3.738 -24.123 1.00 62.56 70 LYS A O 1
ATOM 527 N N . VAL A 1 71 ? 15.929 -2.983 -22.044 1.00 59.19 71 VAL A N 1
ATOM 528 C CA . VAL A 1 71 ? 17.343 -2.842 -21.668 1.00 59.19 71 VAL A CA 1
ATOM 529 C C . VAL A 1 71 ? 18.059 -4.199 -21.724 1.00 59.19 71 VAL A C 1
ATOM 531 O O . VAL A 1 71 ? 19.206 -4.281 -22.149 1.00 59.19 71 VAL A O 1
ATOM 534 N N . VAL A 1 72 ? 17.384 -5.287 -21.337 1.00 58.47 72 VAL A N 1
ATOM 535 C CA . VAL A 1 72 ? 17.933 -6.647 -21.464 1.00 58.47 72 VAL A CA 1
ATOM 536 C C . VAL A 1 72 ? 18.029 -7.099 -22.930 1.00 58.47 72 VAL A C 1
ATOM 538 O O . VAL A 1 72 ? 19.007 -7.755 -23.278 1.00 58.47 72 VAL A O 1
ATOM 541 N N . ASP A 1 73 ? 17.070 -6.760 -23.795 1.00 60.75 73 ASP A N 1
ATOM 542 C CA . ASP A 1 73 ? 17.092 -7.127 -25.226 1.00 60.75 73 ASP A CA 1
ATOM 543 C C . ASP A 1 73 ? 18.145 -6.325 -26.023 1.00 60.75 73 ASP A C 1
ATOM 545 O O . ASP A 1 73 ? 18.809 -6.876 -26.896 1.00 60.75 73 ASP A O 1
ATOM 549 N N . ASP A 1 74 ? 18.380 -5.060 -25.657 1.00 54.19 74 ASP A N 1
ATOM 550 C CA . ASP A 1 74 ? 19.403 -4.190 -26.261 1.00 54.19 74 ASP A CA 1
ATOM 551 C C . ASP A 1 74 ? 20.829 -4.445 -25.710 1.00 54.19 74 ASP A C 1
ATOM 553 O O . ASP A 1 74 ? 21.800 -3.869 -26.199 1.00 54.19 74 ASP A O 1
ATOM 557 N N . SER A 1 75 ? 20.993 -5.352 -24.736 1.00 51.41 75 SER A N 1
ATOM 558 C CA . SER A 1 75 ? 22.280 -5.637 -24.069 1.00 51.41 75 SER A CA 1
ATOM 559 C C . SER A 1 75 ? 23.340 -6.362 -24.924 1.00 51.41 75 SER A C 1
ATOM 561 O O . SER A 1 75 ? 24.437 -6.634 -24.433 1.00 51.41 75 SER A O 1
ATOM 563 N N . ASP A 1 76 ? 23.053 -6.638 -26.203 1.00 56.72 76 ASP A N 1
ATOM 564 C CA . ASP A 1 76 ? 24.069 -7.001 -27.209 1.00 56.72 76 ASP A CA 1
ATOM 565 C C . ASP A 1 76 ? 24.934 -5.782 -27.627 1.00 56.72 76 ASP A C 1
ATOM 567 O O . ASP A 1 76 ? 25.982 -5.961 -28.256 1.00 56.72 76 ASP A O 1
ATOM 571 N N . ASP A 1 77 ? 24.527 -4.553 -27.273 1.00 55.66 77 ASP A N 1
ATOM 572 C CA . ASP A 1 77 ? 25.316 -3.323 -27.416 1.00 55.66 77 ASP A CA 1
ATOM 573 C C . ASP A 1 77 ? 25.934 -2.949 -26.049 1.00 55.66 77 ASP A C 1
ATOM 575 O O . ASP A 1 77 ? 25.237 -2.621 -25.091 1.00 55.66 77 ASP A O 1
ATOM 579 N N . ASP A 1 78 ? 27.264 -3.035 -25.942 1.00 53.97 78 ASP A N 1
ATOM 580 C CA . ASP A 1 78 ? 28.100 -2.965 -24.720 1.00 53.97 78 ASP A CA 1
ATOM 581 C C . ASP A 1 78 ? 28.046 -1.612 -23.939 1.00 53.97 78 ASP A C 1
ATOM 583 O O . ASP A 1 78 ? 28.979 -1.277 -23.198 1.00 53.97 78 ASP A O 1
ATOM 587 N N . THR A 1 79 ? 27.000 -0.790 -24.092 1.00 49.47 79 THR A N 1
ATOM 588 C CA . THR A 1 79 ? 27.016 0.634 -23.701 1.00 49.47 79 THR A CA 1
ATOM 589 C C . THR A 1 79 ? 26.157 1.083 -22.510 1.00 49.47 79 THR A C 1
ATOM 591 O O . THR A 1 79 ? 26.415 2.187 -22.038 1.00 49.47 79 THR A O 1
ATOM 594 N N . ASP A 1 80 ? 25.265 0.273 -21.919 1.00 51.84 80 ASP A N 1
ATOM 595 C CA . ASP A 1 80 ? 24.268 0.797 -20.948 1.00 51.84 80 ASP A CA 1
ATOM 596 C C . ASP A 1 80 ? 24.278 0.156 -19.540 1.00 51.84 80 ASP A C 1
ATOM 598 O O . ASP A 1 80 ? 23.255 -0.204 -18.955 1.00 51.84 80 ASP A O 1
ATOM 602 N N . ALA A 1 81 ? 25.454 0.081 -18.910 1.00 51.81 81 ALA A N 1
ATOM 603 C CA . ALA A 1 81 ? 25.575 -0.349 -17.510 1.00 51.81 81 ALA A CA 1
ATOM 604 C C . ALA A 1 81 ? 24.786 0.491 -16.462 1.00 51.81 81 ALA A C 1
ATOM 606 O O . ALA A 1 81 ? 24.307 -0.111 -15.501 1.00 51.81 81 ALA A O 1
ATOM 607 N N . PRO A 1 82 ? 24.625 1.832 -16.559 1.00 53.72 82 PRO A N 1
ATOM 608 C CA . PRO A 1 82 ? 23.912 2.590 -15.524 1.00 53.72 82 PRO A CA 1
ATOM 609 C C . PRO A 1 82 ? 22.384 2.436 -15.595 1.00 53.72 82 PRO A C 1
ATOM 611 O O . PRO A 1 82 ? 21.746 2.354 -14.551 1.00 53.72 82 PRO A O 1
ATOM 614 N N . GLU A 1 83 ? 21.796 2.310 -16.789 1.00 54.75 83 GLU A N 1
ATOM 615 C CA . GLU A 1 83 ? 20.335 2.204 -16.948 1.00 54.75 83 GLU A CA 1
ATOM 616 C C . GLU A 1 83 ? 19.786 0.857 -16.437 1.00 54.75 83 GLU A C 1
ATOM 618 O O . GLU A 1 83 ? 18.674 0.788 -15.912 1.00 54.75 83 GLU A O 1
ATOM 623 N N . THR A 1 84 ? 20.596 -0.211 -16.488 1.00 58.41 84 THR A N 1
ATOM 624 C CA . THR A 1 84 ? 20.254 -1.509 -15.869 1.00 58.41 84 THR A CA 1
ATOM 625 C C . THR A 1 84 ? 20.195 -1.459 -14.338 1.00 58.41 84 THR A C 1
ATOM 627 O O . THR A 1 84 ? 19.408 -2.193 -13.736 1.00 58.41 84 THR A O 1
ATOM 630 N N . SER A 1 85 ? 21.012 -0.608 -13.701 1.00 59.84 85 SER A N 1
ATOM 631 C CA . SER A 1 85 ? 21.073 -0.477 -12.239 1.00 59.84 85 SER A CA 1
ATOM 632 C C . SER A 1 85 ? 19.819 0.200 -11.695 1.00 59.84 85 SER A C 1
ATOM 634 O O . SER A 1 85 ? 19.235 -0.292 -10.731 1.00 59.84 85 SER A O 1
ATOM 636 N N . ASP A 1 86 ? 19.373 1.273 -12.349 1.00 70.75 86 ASP A N 1
ATOM 637 C CA . ASP A 1 86 ? 18.183 2.024 -11.941 1.00 70.75 86 ASP A CA 1
ATOM 638 C C . ASP A 1 86 ? 16.912 1.179 -12.138 1.00 70.75 86 ASP A C 1
ATOM 640 O O . ASP A 1 86 ? 16.054 1.109 -11.259 1.00 70.75 86 ASP A O 1
ATOM 644 N N . ALA A 1 87 ? 16.808 0.440 -13.251 1.00 70.75 87 ALA A N 1
ATOM 645 C CA . ALA A 1 87 ? 15.675 -0.457 -13.494 1.00 70.75 87 ALA A CA 1
ATOM 646 C C . ALA A 1 87 ? 15.594 -1.610 -12.472 1.00 70.75 87 ALA A C 1
ATOM 648 O O . ALA A 1 87 ? 14.499 -1.989 -12.051 1.00 70.75 87 ALA A O 1
ATOM 649 N N . ALA A 1 88 ? 16.740 -2.155 -12.047 1.00 76.94 88 ALA A N 1
ATOM 650 C CA . ALA A 1 88 ? 16.791 -3.179 -11.006 1.00 76.94 88 ALA A CA 1
ATOM 651 C C . ALA A 1 88 ? 16.383 -2.629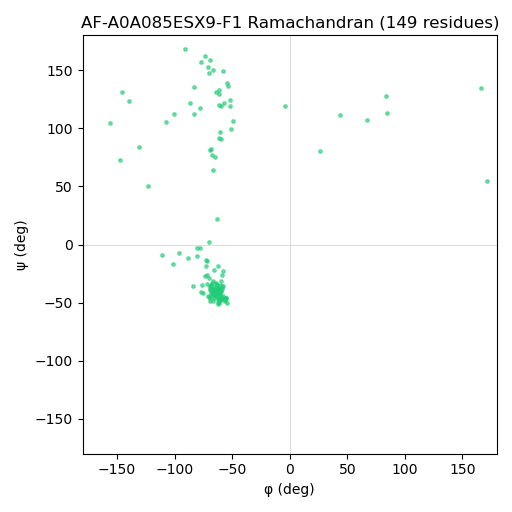 -9.628 1.00 76.94 88 ALA A C 1
ATOM 653 O O . ALA A 1 88 ? 15.668 -3.310 -8.894 1.00 76.94 88 ALA A O 1
ATOM 654 N N . GLU A 1 89 ? 16.789 -1.402 -9.286 1.00 84.12 89 GLU A N 1
ATOM 655 C CA . GLU A 1 89 ? 16.376 -0.732 -8.047 1.00 84.12 89 GLU A CA 1
ATOM 656 C C . GLU A 1 89 ? 14.857 -0.514 -8.018 1.00 84.12 89 GLU A C 1
ATOM 658 O O . GLU A 1 89 ? 14.192 -0.952 -7.077 1.00 84.12 89 GLU A O 1
ATOM 663 N N . HIS A 1 90 ? 14.276 0.037 -9.089 1.00 84.81 90 HIS A N 1
ATOM 664 C CA . HIS A 1 90 ? 12.823 0.201 -9.192 1.00 84.81 90 HIS A CA 1
ATOM 665 C C . HIS A 1 90 ? 12.067 -1.135 -9.086 1.00 84.81 90 HIS A C 1
ATOM 667 O O . HIS A 1 90 ? 11.033 -1.193 -8.421 1.00 84.81 90 HIS A O 1
ATOM 673 N N . SER A 1 91 ? 12.596 -2.223 -9.662 1.00 85.62 91 SER A N 1
ATOM 674 C CA . SER A 1 91 ? 11.995 -3.562 -9.541 1.00 85.62 91 SER A CA 1
ATOM 675 C C . SER A 1 91 ? 11.930 -4.052 -8.090 1.00 85.62 91 SER A C 1
ATOM 677 O O . SER A 1 91 ? 10.926 -4.638 -7.695 1.00 85.62 91 SER A O 1
ATOM 679 N N . VAL A 1 92 ? 12.957 -3.787 -7.274 1.00 90.25 92 VAL A N 1
ATOM 680 C CA . VAL A 1 92 ? 12.945 -4.150 -5.844 1.00 90.25 92 VAL A CA 1
ATOM 681 C C . VAL A 1 92 ? 11.847 -3.390 -5.098 1.00 90.25 92 VAL A C 1
ATOM 683 O O . VAL A 1 92 ? 11.154 -3.966 -4.259 1.00 90.25 92 VAL A O 1
ATOM 686 N N . HIS A 1 93 ? 11.649 -2.107 -5.408 1.00 92.62 93 HIS A N 1
ATOM 687 C CA . HIS A 1 93 ? 10.586 -1.314 -4.789 1.00 92.62 93 HIS A CA 1
ATOM 688 C C . HIS A 1 93 ? 9.181 -1.783 -5.203 1.00 92.62 93 HIS A C 1
ATOM 690 O O . HIS A 1 93 ? 8.276 -1.752 -4.369 1.00 92.62 93 HIS A O 1
ATOM 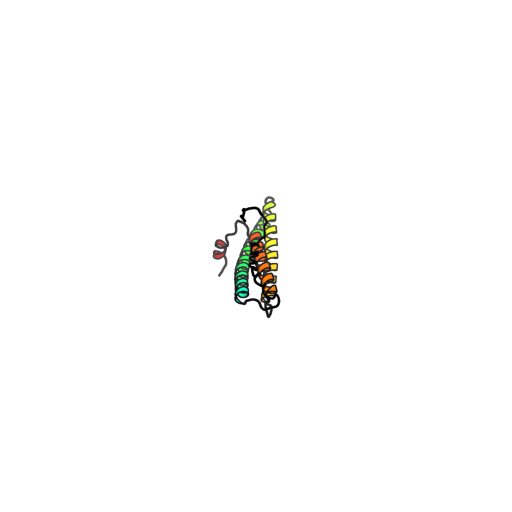696 N N . VAL A 1 94 ? 8.998 -2.280 -6.434 1.00 92.88 94 VAL A N 1
ATOM 697 C CA . VAL A 1 94 ? 7.743 -2.923 -6.876 1.00 92.88 94 VAL A CA 1
ATOM 698 C C . VAL A 1 94 ? 7.446 -4.176 -6.049 1.00 92.88 94 VAL A C 1
ATOM 700 O O . VAL A 1 94 ? 6.329 -4.325 -5.549 1.00 92.88 94 VAL A O 1
ATOM 703 N N . ASP A 1 95 ? 8.436 -5.048 -5.850 1.00 94.19 95 ASP A N 1
ATOM 704 C CA . ASP A 1 95 ? 8.266 -6.265 -5.047 1.00 94.19 95 ASP A CA 1
ATOM 705 C C . ASP A 1 95 ? 7.881 -5.927 -3.597 1.00 94.19 95 ASP A C 1
ATOM 707 O O . ASP A 1 95 ? 6.891 -6.445 -3.072 1.00 94.19 95 ASP A O 1
ATOM 711 N N . LEU A 1 96 ? 8.598 -4.984 -2.973 1.00 95.88 96 LEU A N 1
ATOM 712 C CA . LEU A 1 96 ? 8.292 -4.508 -1.620 1.00 95.88 96 LEU A CA 1
ATOM 713 C C . LEU A 1 96 ? 6.896 -3.870 -1.529 1.00 95.88 96 LEU A C 1
ATOM 715 O O . LEU A 1 96 ? 6.190 -4.062 -0.538 1.00 95.88 96 LEU A O 1
ATOM 719 N N . ALA A 1 97 ? 6.457 -3.145 -2.560 1.00 96.69 97 ALA A N 1
ATOM 720 C CA . ALA A 1 97 ? 5.105 -2.600 -2.617 1.00 96.69 97 ALA A CA 1
ATOM 721 C C . ALA A 1 97 ? 4.045 -3.720 -2.654 1.00 96.69 97 ALA A C 1
ATOM 723 O O . ALA A 1 97 ? 3.061 -3.665 -1.914 1.00 96.69 97 ALA A O 1
ATOM 724 N N . TYR A 1 98 ? 4.241 -4.784 -3.439 1.00 97.25 98 TYR A N 1
ATOM 725 C CA . TYR A 1 98 ? 3.315 -5.925 -3.435 1.00 97.25 98 TYR A CA 1
ATOM 726 C C . TYR A 1 98 ? 3.274 -6.654 -2.085 1.00 97.25 98 TYR A C 1
ATOM 728 O O . TYR A 1 98 ? 2.198 -7.108 -1.672 1.00 97.25 98 TYR A O 1
ATOM 736 N N . GLU A 1 99 ? 4.399 -6.734 -1.366 1.00 97.75 99 GLU A N 1
ATOM 737 C CA . GLU A 1 99 ? 4.434 -7.273 -0.002 1.00 97.75 99 GLU A CA 1
ATOM 738 C C . GLU A 1 99 ? 3.548 -6.452 0.949 1.00 97.75 99 GLU A C 1
ATOM 740 O O . GLU A 1 99 ? 2.709 -7.027 1.654 1.00 97.75 99 GLU A O 1
ATOM 745 N N . GLN A 1 100 ? 3.650 -5.117 0.922 1.00 97.25 100 GLN A N 1
ATOM 746 C CA . GLN A 1 100 ? 2.805 -4.255 1.757 1.00 97.25 100 GLN A CA 1
ATOM 747 C C . GLN A 1 100 ? 1.330 -4.313 1.358 1.00 97.25 100 GLN A C 1
ATOM 749 O O . GLN A 1 100 ? 0.466 -4.435 2.228 1.00 97.25 100 GLN A O 1
ATOM 754 N N . LYS A 1 101 ? 1.019 -4.326 0.054 1.00 97.12 101 LYS A N 1
ATOM 755 C CA . LYS A 1 101 ? -0.359 -4.507 -0.432 1.00 97.12 101 LYS A CA 1
ATOM 756 C C . LYS A 1 101 ? -0.966 -5.804 0.103 1.00 97.12 101 LYS A C 1
ATOM 758 O O . LYS A 1 101 ? -2.074 -5.800 0.633 1.00 97.12 101 LYS A O 1
ATOM 763 N N . THR A 1 102 ? -0.213 -6.901 0.029 1.00 98.12 102 THR A N 1
ATOM 764 C CA . THR A 1 102 ? -0.645 -8.208 0.542 1.00 98.12 102 THR A CA 1
ATOM 765 C C . THR A 1 102 ? -0.879 -8.166 2.053 1.00 98.12 102 THR A C 1
ATOM 767 O O . THR A 1 102 ? -1.853 -8.735 2.548 1.00 98.12 102 THR A O 1
ATOM 770 N N . ARG A 1 103 ? -0.018 -7.478 2.812 1.00 97.56 103 ARG A N 1
ATOM 771 C CA . ARG A 1 103 ? -0.194 -7.310 4.261 1.00 97.56 103 ARG A CA 1
ATOM 772 C C . ARG A 1 103 ? -1.447 -6.497 4.598 1.00 97.56 103 ARG A C 1
ATOM 774 O O . ARG A 1 103 ? -2.200 -6.905 5.481 1.00 97.56 103 ARG A O 1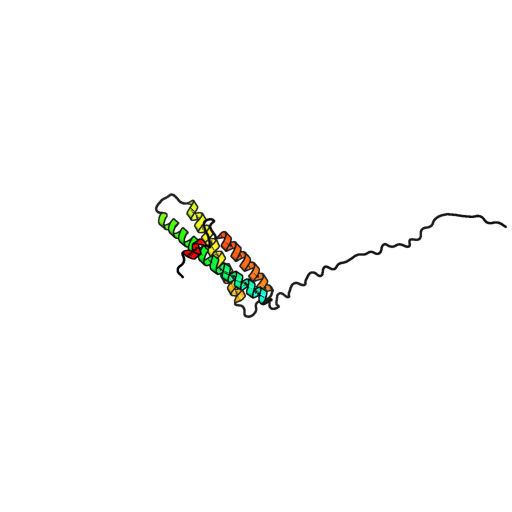
ATOM 781 N N . ALA A 1 104 ? -1.708 -5.405 3.882 1.00 97.62 104 ALA A N 1
ATOM 782 C CA . ALA A 1 104 ? -2.922 -4.608 4.051 1.00 97.62 104 ALA A CA 1
ATOM 783 C C . ALA A 1 104 ? -4.189 -5.441 3.772 1.00 97.62 104 ALA A C 1
ATOM 785 O O . ALA A 1 104 ? -5.130 -5.433 4.567 1.00 97.62 104 ALA A O 1
ATOM 786 N N . GLU A 1 105 ? -4.185 -6.243 2.701 1.00 97.69 105 GLU A N 1
ATOM 787 C CA . GLU A 1 105 ? -5.279 -7.169 2.368 1.00 97.69 105 GLU A CA 1
ATOM 788 C C . GLU A 1 105 ? -5.507 -8.225 3.463 1.00 97.69 105 GLU A C 1
ATOM 790 O O . GLU A 1 105 ? -6.652 -8.540 3.787 1.00 97.69 105 GLU A O 1
ATOM 795 N N . GLN A 1 106 ? -4.442 -8.750 4.081 1.00 98.00 106 GLN A N 1
ATOM 796 C CA . GLN A 1 106 ? -4.557 -9.690 5.204 1.00 98.00 106 GLN A CA 1
ATOM 797 C C . GLN A 1 106 ? -5.194 -9.049 6.442 1.00 98.00 106 GLN A C 1
ATOM 799 O O . GLN A 1 106 ? -5.967 -9.711 7.136 1.00 98.00 106 GLN A O 1
ATOM 804 N N . ILE A 1 107 ? -4.887 -7.779 6.726 1.00 97.38 107 ILE A N 1
ATOM 805 C CA . ILE A 1 107 ? -5.509 -7.038 7.830 1.00 97.38 107 ILE A CA 1
ATOM 806 C C . ILE A 1 107 ? -6.999 -6.817 7.544 1.00 97.38 107 ILE A C 1
ATOM 808 O O . ILE A 1 107 ? -7.834 -7.142 8.387 1.00 97.38 107 ILE A O 1
ATOM 812 N N . LEU A 1 108 ? -7.340 -6.344 6.342 1.00 95.94 108 LEU A N 1
ATOM 813 C CA . LEU A 1 108 ? -8.725 -6.118 5.911 1.00 95.94 108 LEU A CA 1
ATOM 814 C C . LEU A 1 108 ? -9.544 -7.413 5.780 1.00 95.94 108 LEU A C 1
ATOM 816 O O . LEU A 1 108 ? -10.770 -7.376 5.837 1.00 95.94 108 LEU A O 1
ATOM 820 N N . GLY A 1 109 ? -8.882 -8.559 5.614 1.00 95.62 109 GLY A N 1
ATOM 821 C CA . GLY A 1 109 ? -9.510 -9.879 5.567 1.00 95.62 109 GLY A CA 1
ATOM 822 C C . GLY A 1 109 ? -9.908 -10.456 6.932 1.00 95.62 109 GLY A C 1
ATOM 823 O O . GLY A 1 109 ? -10.472 -11.550 6.974 1.00 95.62 109 GLY A O 1
ATOM 824 N N . LYS A 1 110 ? -9.604 -9.773 8.044 1.00 95.19 110 LYS A N 1
ATOM 825 C CA . LYS A 1 110 ? -9.998 -10.197 9.398 1.00 95.19 110 LYS A CA 1
ATOM 826 C C . LYS A 1 110 ? -11.513 -10.056 9.597 1.00 95.19 110 LYS A C 1
ATOM 828 O O . LYS A 1 110 ? -12.127 -9.121 9.097 1.00 95.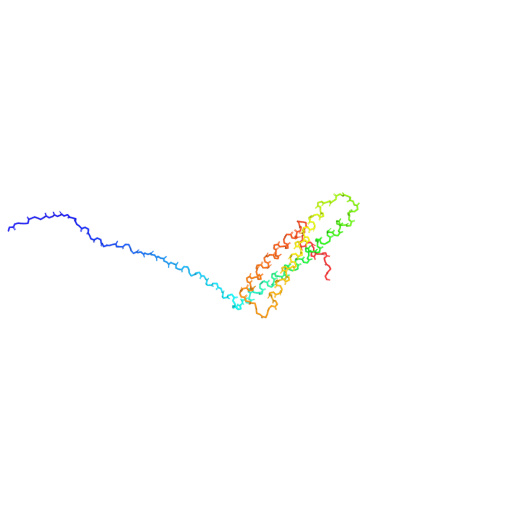19 110 LYS A O 1
ATOM 833 N N . ASP A 1 111 ? -12.104 -10.943 10.405 1.00 92.81 111 ASP A N 1
ATOM 834 C CA . ASP A 1 111 ? -13.542 -10.894 10.738 1.00 92.81 111 ASP A CA 1
ATOM 835 C C . ASP A 1 111 ? -13.947 -9.583 11.438 1.00 92.81 111 ASP A C 1
ATOM 837 O O . ASP A 1 111 ? -15.059 -9.087 11.262 1.00 92.81 111 ASP A O 1
ATOM 841 N N . VAL A 1 112 ? -13.046 -9.037 12.260 1.00 95.12 112 VAL A N 1
ATOM 842 C CA . VAL A 1 112 ? -13.188 -7.741 12.929 1.00 95.12 112 VAL A CA 1
ATOM 843 C C . VAL A 1 112 ? -11.837 -7.042 12.877 1.00 95.12 112 VAL A C 1
ATOM 845 O O . VAL A 1 112 ? -10.848 -7.585 13.367 1.00 95.12 112 VAL A O 1
ATOM 848 N N . VAL A 1 113 ? -11.812 -5.836 12.314 1.00 96.44 113 VAL A N 1
ATOM 849 C CA . VAL A 1 113 ? -10.654 -4.937 12.355 1.00 96.44 113 VAL A CA 1
ATOM 850 C C . VAL A 1 113 ? -10.732 -4.129 13.647 1.00 96.44 113 VAL A C 1
ATOM 852 O O . VAL A 1 113 ? -11.740 -3.472 13.917 1.00 96.44 113 VAL A O 1
ATOM 855 N N . THR A 1 114 ? -9.701 -4.222 14.481 1.00 97.62 114 THR A N 1
ATOM 856 C CA . THR A 1 114 ? -9.589 -3.463 15.735 1.00 97.62 114 THR A CA 1
ATOM 857 C C . THR A 1 114 ? -8.867 -2.131 15.532 1.00 97.62 114 THR A C 1
ATOM 859 O O . THR A 1 114 ? -8.253 -1.913 14.492 1.00 97.62 114 THR A O 1
ATOM 862 N N . ASN A 1 115 ? -8.900 -1.230 16.518 1.00 95.44 115 ASN A N 1
ATOM 863 C CA . ASN A 1 115 ? -8.159 0.040 16.438 1.00 95.44 115 ASN A CA 1
ATOM 864 C C . ASN A 1 115 ? -6.638 -0.158 16.290 1.00 95.44 115 ASN A C 1
ATOM 866 O O . ASN A 1 115 ? -5.975 0.654 15.654 1.00 95.44 115 ASN A O 1
ATOM 870 N N . GLU A 1 116 ? -6.078 -1.232 16.855 1.00 96.25 116 GLU A N 1
ATOM 871 C CA . GLU A 1 116 ? -4.675 -1.604 16.629 1.00 96.25 116 GLU A CA 1
ATOM 872 C C . GLU A 1 116 ? -4.440 -2.072 15.188 1.00 96.25 116 GLU A C 1
ATOM 874 O O . GLU A 1 116 ? -3.464 -1.667 14.561 1.00 96.25 116 GLU A O 1
ATOM 879 N N . ASP A 1 117 ? -5.359 -2.874 14.643 1.00 97.44 117 ASP A N 1
ATOM 880 C CA . ASP A 1 117 ? -5.287 -3.322 13.251 1.00 97.44 117 ASP A CA 1
ATOM 881 C C . ASP A 1 117 ? -5.413 -2.147 12.272 1.00 97.44 117 ASP A C 1
ATOM 883 O O . ASP A 1 117 ? -4.724 -2.135 11.259 1.00 97.44 117 ASP A O 1
ATOM 887 N N . LEU A 1 118 ? -6.264 -1.159 12.571 1.00 97.25 118 LEU A N 1
ATOM 888 C CA . LEU A 1 118 ? -6.411 0.054 11.764 1.00 97.25 118 LEU A CA 1
ATOM 889 C C . LEU A 1 118 ? -5.122 0.890 11.772 1.00 97.25 118 LEU A C 1
ATOM 891 O O . LEU A 1 118 ? -4.662 1.292 10.711 1.00 97.25 118 LEU A O 1
ATOM 895 N N . GLN A 1 119 ? -4.484 1.082 12.931 1.00 96.69 119 GLN A N 1
ATOM 896 C CA . GLN A 1 119 ? -3.192 1.784 13.006 1.00 96.69 119 GLN A CA 1
ATOM 897 C C . GLN A 1 119 ? -2.084 1.047 12.241 1.00 96.69 119 GLN A C 1
ATOM 899 O O . GLN A 1 119 ? -1.243 1.669 11.585 1.00 96.69 119 GLN A O 1
ATOM 904 N N . GLU A 1 120 ? -2.069 -0.288 12.318 1.00 97.38 120 GLU A N 1
ATOM 905 C CA . GLU A 1 120 ? -1.163 -1.098 11.506 1.00 97.38 120 GLU A CA 1
ATOM 906 C C . GLU A 1 120 ? -1.475 -0.929 10.013 1.00 97.38 120 GLU A C 1
ATOM 908 O O . GLU A 1 120 ? -0.555 -0.729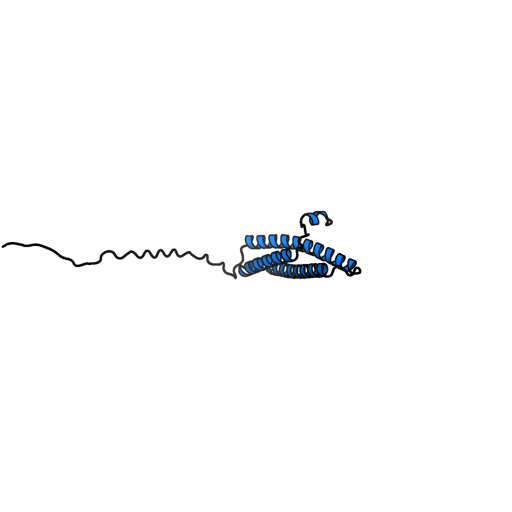 9.224 1.00 97.38 120 GLU A O 1
ATOM 913 N N . LEU A 1 121 ? -2.753 -0.964 9.629 1.00 97.75 121 LEU A N 1
ATOM 914 C CA . LEU A 1 121 ? -3.203 -0.800 8.249 1.00 97.75 121 LEU A CA 1
ATOM 915 C C . LEU A 1 121 ? -2.784 0.556 7.671 1.00 97.75 121 LEU A C 1
ATOM 917 O O . LEU A 1 121 ? -2.223 0.584 6.581 1.00 97.75 121 LEU A O 1
ATOM 921 N N . GLU A 1 122 ? -2.994 1.649 8.406 1.00 97.69 122 GLU A N 1
ATOM 922 C CA . GLU A 1 122 ? -2.550 2.995 8.022 1.00 97.69 122 GLU A CA 1
ATOM 923 C C . GLU A 1 122 ? -1.038 3.029 7.778 1.00 97.69 122 GLU A C 1
ATOM 925 O O . GLU A 1 122 ? -0.583 3.478 6.728 1.00 97.69 122 GLU A O 1
ATOM 930 N N . THR A 1 123 ? -0.255 2.461 8.701 1.00 97.88 123 THR A N 1
ATOM 931 C CA . THR A 1 123 ? 1.210 2.398 8.576 1.00 97.88 123 THR A CA 1
ATOM 932 C C . THR A 1 123 ? 1.643 1.595 7.346 1.00 97.88 123 THR A C 1
ATOM 934 O O . THR A 1 123 ? 2.583 1.973 6.648 1.00 97.88 123 THR A O 1
ATOM 937 N N . VAL A 1 124 ? 0.974 0.473 7.075 1.00 97.81 124 VAL A N 1
ATOM 938 C CA . VAL A 1 124 ? 1.266 -0.385 5.920 1.00 97.81 124 VAL A CA 1
ATOM 939 C C . VAL A 1 124 ? 0.887 0.304 4.608 1.00 97.81 124 VAL A C 1
ATOM 941 O O . VAL A 1 124 ? 1.629 0.192 3.635 1.00 97.81 124 VAL A O 1
ATOM 944 N N . ILE A 1 125 ? -0.232 1.031 4.568 1.00 97.38 125 ILE A N 1
ATOM 945 C CA . ILE A 1 125 ? -0.668 1.795 3.391 1.00 97.38 125 ILE A CA 1
ATOM 946 C C . ILE A 1 125 ? 0.267 2.979 3.121 1.00 97.38 125 ILE A C 1
ATOM 948 O O . ILE A 1 125 ? 0.585 3.247 1.964 1.00 97.38 125 ILE A O 1
ATOM 952 N N . ASP A 1 126 ? 0.753 3.654 4.161 1.00 97.56 126 ASP A N 1
ATOM 953 C CA . ASP A 1 126 ? 1.739 4.727 4.013 1.00 97.56 126 ASP A CA 1
ATOM 954 C C . ASP A 1 126 ? 3.088 4.196 3.491 1.00 97.56 126 ASP A C 1
ATOM 956 O O . ASP A 1 126 ? 3.689 4.812 2.608 1.00 97.56 126 ASP A O 1
ATOM 960 N N . ASP A 1 127 ? 3.556 3.033 3.971 1.00 97.38 127 ASP A N 1
ATOM 961 C CA . ASP A 1 127 ? 4.763 2.397 3.415 1.00 97.38 127 ASP A CA 1
ATOM 962 C C . ASP A 1 127 ? 4.524 1.947 1.966 1.00 97.38 127 ASP A C 1
ATOM 964 O O . ASP A 1 127 ? 5.373 2.195 1.115 1.00 97.38 127 ASP A O 1
ATOM 968 N N . LEU A 1 12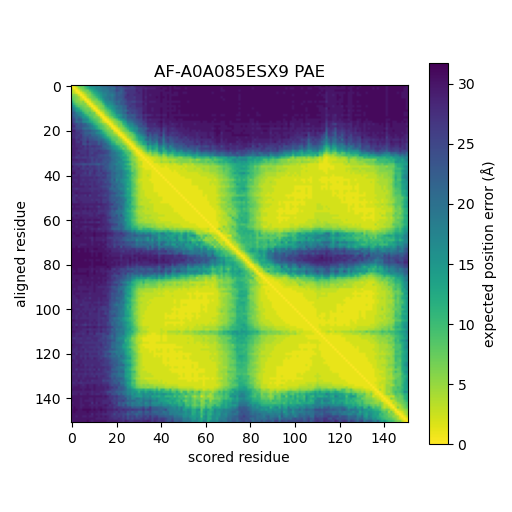8 ? 3.357 1.370 1.648 1.00 97.19 128 LEU A N 1
ATOM 969 C CA . LEU A 1 128 ? 2.972 1.019 0.276 1.00 97.19 128 LEU A CA 1
ATOM 970 C C . LEU A 1 128 ? 3.056 2.227 -0.667 1.00 97.19 128 LEU A C 1
ATOM 972 O O . LEU A 1 128 ? 3.675 2.129 -1.725 1.00 97.19 128 LEU A O 1
ATOM 976 N N . ASP A 1 129 ? 2.458 3.358 -0.288 1.00 97.19 129 ASP A N 1
ATOM 977 C CA . ASP A 1 129 ? 2.511 4.599 -1.068 1.00 97.19 129 ASP A CA 1
ATOM 978 C C . ASP A 1 129 ? 3.964 5.059 -1.265 1.00 97.19 129 ASP A C 1
ATOM 980 O O . ASP A 1 129 ? 4.397 5.329 -2.387 1.00 97.19 129 ASP A O 1
ATOM 984 N N . SER A 1 130 ? 4.775 5.050 -0.202 1.00 96.81 130 SER A N 1
ATOM 985 C CA . SER A 1 130 ? 6.203 5.377 -0.298 1.00 96.81 130 SER A CA 1
ATOM 986 C C . SER A 1 130 ? 6.945 4.456 -1.273 1.00 96.81 130 SER A C 1
ATOM 988 O O . SER A 1 130 ? 7.712 4.941 -2.104 1.00 96.81 130 SER A O 1
ATOM 990 N N . ARG A 1 131 ? 6.698 3.139 -1.232 1.00 95.44 131 ARG A N 1
ATOM 991 C CA . ARG A 1 131 ? 7.333 2.173 -2.147 1.00 95.44 131 ARG A CA 1
ATOM 992 C C . ARG A 1 131 ? 6.892 2.352 -3.586 1.00 95.44 131 ARG A C 1
ATOM 994 O O . ARG A 1 131 ? 7.730 2.263 -4.475 1.00 95.44 131 ARG A O 1
ATOM 1001 N N . ILE A 1 132 ? 5.617 2.645 -3.829 1.00 93.62 132 ILE A N 1
ATOM 1002 C CA . ILE A 1 132 ? 5.138 2.968 -5.176 1.00 93.62 132 ILE A CA 1
ATOM 1003 C C . ILE A 1 132 ? 5.844 4.224 -5.694 1.00 93.62 132 ILE A C 1
ATOM 1005 O O . ILE A 1 132 ? 6.291 4.238 -6.840 1.00 93.62 132 ILE A O 1
ATOM 1009 N N . ASN A 1 133 ? 6.007 5.252 -4.859 1.00 92.12 133 ASN A N 1
ATOM 1010 C CA . ASN A 1 133 ? 6.721 6.470 -5.240 1.00 92.12 133 ASN A CA 1
ATOM 1011 C C . ASN A 1 133 ? 8.211 6.208 -5.538 1.00 92.12 133 ASN A C 1
ATOM 1013 O O . ASN A 1 133 ? 8.725 6.728 -6.523 1.00 92.12 133 ASN A O 1
ATOM 1017 N N . GLU A 1 134 ? 8.893 5.371 -4.750 1.00 92.69 134 GLU A N 1
ATOM 1018 C CA . GLU A 1 134 ? 10.285 4.947 -5.003 1.00 92.69 134 GLU A CA 1
ATOM 1019 C C . GLU A 1 134 ? 10.413 4.068 -6.263 1.00 92.69 134 GLU A C 1
ATOM 1021 O O . GLU A 1 134 ? 11.378 4.169 -7.023 1.00 92.69 134 GLU A O 1
ATOM 1026 N N . ALA A 1 135 ? 9.413 3.228 -6.528 1.00 88.31 135 ALA A N 1
ATOM 1027 C CA . ALA A 1 135 ? 9.338 2.396 -7.723 1.00 88.31 135 ALA A CA 1
ATOM 1028 C C . ALA A 1 135 ? 9.021 3.194 -8.994 1.00 88.31 135 ALA A C 1
ATOM 1030 O O . ALA A 1 135 ? 9.239 2.682 -10.087 1.00 88.31 135 ALA A O 1
ATOM 1031 N N . THR A 1 136 ? 8.492 4.416 -8.871 1.00 86.81 136 THR A N 1
ATOM 1032 C 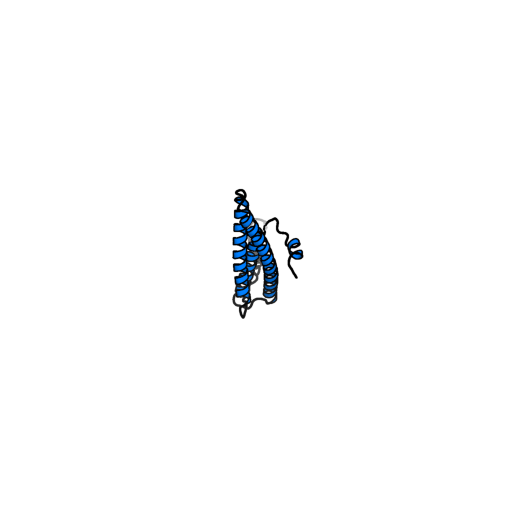CA . THR A 1 136 ? 8.031 5.226 -10.002 1.00 86.81 136 THR A CA 1
ATOM 1033 C C . THR A 1 136 ? 9.200 5.978 -10.647 1.00 86.81 136 THR A C 1
ATOM 1035 O O . THR A 1 136 ? 9.730 6.917 -10.048 1.00 86.81 136 THR A O 1
ATOM 1038 N N . PRO A 1 137 ? 9.591 5.650 -11.893 1.00 81.25 137 PRO A N 1
ATOM 1039 C CA . PRO A 1 137 ? 10.631 6.398 -12.591 1.00 81.25 137 PRO A CA 1
ATOM 1040 C C . PRO A 1 137 ? 10.162 7.822 -12.912 1.00 81.25 137 PRO A C 1
ATOM 1042 O O . PRO A 1 137 ? 8.988 8.046 -13.199 1.00 81.25 137 PRO A O 1
ATOM 1045 N N . MET A 1 138 ? 11.077 8.795 -12.970 1.00 78.44 138 MET A N 1
ATOM 1046 C CA . MET A 1 138 ? 10.725 10.189 -13.313 1.00 78.44 138 MET A CA 1
ATOM 1047 C C . MET A 1 138 ? 10.050 10.346 -14.689 1.00 78.44 138 MET A C 1
ATOM 1049 O O . MET A 1 138 ? 9.371 11.343 -14.931 1.00 78.44 138 MET A O 1
ATOM 1053 N N . SER A 1 139 ? 10.253 9.393 -15.600 1.00 73.44 139 SER A N 1
ATOM 1054 C CA . SER A 1 139 ? 9.639 9.350 -16.931 1.00 73.44 139 SER A CA 1
ATOM 1055 C C . SER A 1 139 ? 8.207 8.806 -16.940 1.00 73.44 139 SER A C 1
ATOM 1057 O O . SER A 1 139 ? 7.546 8.881 -17.977 1.00 73.44 139 SER A O 1
ATOM 1059 N N . PHE A 1 140 ? 7.726 8.249 -15.827 1.00 76.62 140 PHE A N 1
ATOM 1060 C CA . PHE A 1 140 ? 6.397 7.664 -15.735 1.00 76.62 140 PHE A CA 1
ATOM 1061 C C . PHE A 1 140 ? 5.332 8.753 -15.587 1.00 76.62 140 PHE A C 1
ATOM 1063 O O . PHE A 1 140 ? 5.289 9.489 -14.601 1.00 76.62 140 PHE A O 1
ATOM 1070 N N . ASP A 1 141 ? 4.434 8.825 -16.569 1.00 76.50 141 ASP A N 1
ATOM 1071 C CA . ASP A 1 141 ? 3.206 9.608 -16.476 1.00 76.50 141 ASP A CA 1
ATOM 1072 C C . ASP A 1 141 ? 2.010 8.651 -16.315 1.00 76.50 141 ASP A C 1
ATOM 1074 O O . ASP A 1 141 ? 1.568 8.041 -17.297 1.00 76.50 141 ASP A O 1
ATOM 1078 N N . PRO A 1 142 ? 1.429 8.533 -15.104 1.00 66.19 142 PRO A N 1
ATOM 1079 C CA . PRO A 1 142 ? 0.319 7.619 -14.845 1.00 66.19 142 PRO A CA 1
ATOM 1080 C C . PRO A 1 142 ? -0.943 7.931 -15.660 1.00 66.19 142 PRO A C 1
ATOM 1082 O O . PRO A 1 142 ? -1.819 7.068 -15.768 1.00 66.19 142 PRO A O 1
ATOM 1085 N N . LYS A 1 143 ? -1.073 9.150 -16.208 1.00 66.75 143 LYS A N 1
ATOM 1086 C CA . LYS A 1 143 ? -2.183 9.524 -17.095 1.00 66.75 143 LYS A CA 1
ATOM 1087 C C . LYS A 1 143 ? -1.926 9.106 -18.538 1.00 66.75 143 LYS A C 1
ATOM 1089 O O . LYS A 1 143 ? -2.875 8.710 -19.206 1.00 66.75 143 LYS A O 1
ATOM 1094 N N . ALA A 1 144 ? -0.680 9.165 -19.006 1.00 62.69 144 ALA A N 1
ATOM 1095 C CA . ALA A 1 144 ? -0.321 8.743 -20.360 1.00 62.69 144 ALA A CA 1
ATOM 1096 C C . ALA A 1 144 ? -0.431 7.218 -20.535 1.00 62.69 144 ALA A C 1
ATOM 1098 O O . ALA A 1 144 ? -0.894 6.749 -21.572 1.00 62.69 144 ALA A O 1
ATOM 1099 N N . GLU A 1 145 ? -0.093 6.450 -19.495 1.00 57.66 145 GLU A N 1
ATOM 1100 C CA . GLU A 1 145 ? -0.216 4.981 -19.490 1.00 57.66 145 GLU A CA 1
ATOM 1101 C C . GLU A 1 145 ? -1.681 4.494 -19.420 1.00 57.66 145 GLU A C 1
ATOM 1103 O O . GLU A 1 145 ? -1.982 3.333 -19.692 1.00 57.66 145 GLU A O 1
ATOM 1108 N N . TYR A 1 146 ? -2.633 5.375 -19.085 1.00 52.69 146 TYR A N 1
ATOM 1109 C CA . TYR A 1 146 ? -4.064 5.040 -19.045 1.00 52.69 146 TYR A CA 1
ATOM 1110 C C . TYR A 1 146 ? -4.670 4.850 -20.446 1.00 52.69 146 TYR A C 1
ATOM 1112 O O . TYR A 1 146 ? -5.654 4.127 -20.605 1.00 52.69 146 TYR A O 1
ATOM 1120 N N . ASP A 1 147 ? -4.086 5.487 -21.465 1.00 55.25 147 ASP A N 1
ATOM 1121 C CA . ASP A 1 147 ? -4.574 5.443 -22.848 1.00 55.25 147 ASP A CA 1
ATOM 1122 C C . ASP A 1 147 ? -3.999 4.264 -23.656 1.00 55.25 147 ASP A C 1
ATOM 1124 O O . ASP A 1 147 ? -4.486 3.969 -24.751 1.00 55.25 147 ASP A O 1
ATOM 1128 N N . THR A 1 148 ? -2.974 3.578 -23.139 1.00 54.34 148 THR A N 1
ATOM 1129 C CA . THR A 1 148 ? -2.225 2.528 -23.854 1.00 54.34 148 THR A CA 1
ATOM 1130 C C . THR A 1 148 ? -2.620 1.104 -23.457 1.00 54.34 148 THR A C 1
ATOM 1132 O O . THR A 1 148 ? -2.349 0.170 -24.217 1.00 54.34 148 THR A O 1
ATOM 1135 N N . LEU A 1 149 ? -3.298 0.910 -22.319 1.00 48.03 149 LEU A N 1
ATOM 1136 C CA . LEU A 1 149 ? -3.752 -0.409 -21.871 1.00 48.03 149 LEU A CA 1
ATOM 1137 C C . LEU A 1 149 ? -5.092 -0.808 -22.529 1.00 48.03 149 LEU A C 1
ATOM 1139 O O . LEU A 1 149 ? -6.014 0.009 -22.613 1.00 48.03 149 LEU A O 1
ATOM 1143 N N . PRO A 1 150 ? -5.239 -2.061 -23.008 1.00 49.78 150 PRO A N 1
ATOM 1144 C CA . PRO A 1 150 ? -6.490 -2.531 -23.594 1.00 49.78 150 PRO A CA 1
ATOM 1145 C C . PRO A 1 150 ? -7.610 -2.544 -22.542 1.00 49.78 150 PRO A C 1
ATOM 1147 O O . PRO A 1 150 ? -7.426 -3.054 -21.439 1.00 49.78 150 PRO A O 1
ATOM 1150 N N . ARG A 1 151 ? -8.761 -1.970 -22.912 1.00 44.41 151 ARG A N 1
ATOM 1151 C CA . ARG A 1 151 ? -9.995 -1.963 -22.109 1.00 44.41 151 ARG A CA 1
ATOM 1152 C C . ARG A 1 151 ? -10.643 -3.338 -22.009 1.00 44.41 151 ARG A C 1
ATOM 1154 O O . ARG A 1 151 ? -10.611 -4.073 -23.023 1.00 44.41 151 ARG A O 1
#

pLDDT: mean 76.91, std 20.39, range [40.38, 98.12]

Nearest PDB structures (foldseek):
  7sqc-assembly1_C1  TM=6.961E-01  e=1.310E+00  Chlamydomonas reinhardtii
  8d9p-assembly1_A  TM=5.570E-01  e=1.240E+00  synthetic construct
  7sqc-assembly1_C3  TM=6.955E-01  e=3.013E+00  Chlamydomonas reinhardtii
  7sqc-assembly1_C2  TM=6.630E-01  e=3.366E+00  Chlamydomonas reinhardtii

Mean predicted aligned error: 13.8 Å